Protein AF-A0A089NKD4-F1 (afdb_monomer_lite)

Organism: NCBI:txid693986

InterPro domains:
  IPR001387 Cro/C1-type, helix-turn-helix domain [PF01381] (1-35)
  IPR001387 Cro/C1-type, helix-turn-helix domain [PS50943] (1-37)
  IPR001387 Cro/C1-type, helix-turn-helix domain [cd00093] (1-37)
  IPR010982 Lambda repressor-like, DNA-binding domain superfamily [G3DSA:1.10.260.40] (1-67)
  IPR010982 Lambda repressor-like, DNA-binding domain superfamily [SSF47413] (1-44)

Sequence (107 aa):
MGVSFQQVQKYETGKNRVGAGRLQAIAERLGVPVSSFFEPEPEASTENGPALLRVAGAVEILRAYNQIADDQMRRDVLSLVKSAARIGQLRSADEAAPQSPTATRNA

pLDDT: mean 78.45, std 14.98, range [47.81, 97.56]

Foldseek 3Di:
DPDDPVVVVCVVVVVDDDDPVNLCVVCVVVVHPSCVVVPDDPPPPCVCVVVQVVPPCSVVVVVVLVPDPDPVVSVVVVVVVVVVVVVVVVVVVVVPDDDPDDPPDDD

Secondary structure (DSSP, 8-state):
----HHHHHHHHTTSSPPPHHHHHHHHHHHTS-GGGGTS----SSSTTHHHHTTSTTHHHHHHHHHT---HHHHHHHHHHHHHHHHHHHHHHHHTTS----------

Radius of gyration: 25.3 Å; chains: 1; bounding box: 65×30×68 Å

Structure (mmCIF, N/CA/C/O backbone):
data_AF-A0A089NKD4-F1
#
_entry.id   AF-A0A089NKD4-F1
#
loop_
_atom_site.group_PDB
_atom_site.id
_atom_site.type_symbol
_atom_site.label_atom_id
_atom_site.label_alt_id
_atom_site.label_comp_id
_atom_site.label_asym_id
_atom_site.label_entity_id
_atom_site.label_seq_id
_atom_site.pdbx_PDB_ins_code
_atom_site.Cartn_x
_atom_site.Cartn_y
_atom_site.Cartn_z
_atom_site.occupancy
_atom_site.B_iso_or_equiv
_atom_site.auth_seq_id
_atom_site.auth_comp_id
_atom_site.auth_asym_id
_atom_site.auth_atom_id
_atom_site.pdbx_PDB_model_num
ATOM 1 N N . MET A 1 1 ? -3.155 -13.785 -27.438 1.00 59.50 1 MET A N 1
ATOM 2 C CA . MET A 1 1 ? -2.708 -12.639 -28.253 1.00 59.50 1 MET A CA 1
ATOM 3 C C . MET A 1 1 ? -1.787 -13.192 -29.327 1.00 59.50 1 MET A C 1
ATOM 5 O O . MET A 1 1 ? -0.639 -13.469 -29.024 1.00 59.50 1 MET A O 1
ATOM 9 N N . GLY A 1 2 ? -2.299 -13.485 -30.524 1.00 61.59 2 GLY A N 1
ATOM 10 C CA . GLY A 1 2 ? -1.494 -14.042 -31.619 1.00 61.59 2 GLY A CA 1
ATOM 11 C C . GLY A 1 2 ? -0.582 -12.971 -32.211 1.00 61.59 2 GLY A C 1
ATOM 12 O O . GLY A 1 2 ? -0.945 -12.316 -33.180 1.00 61.59 2 GLY A O 1
ATOM 13 N N . VAL A 1 3 ? 0.557 -12.720 -31.571 1.00 71.50 3 VAL A N 1
ATOM 14 C CA . VAL A 1 3 ? 1.554 -11.737 -32.006 1.00 71.50 3 VAL A CA 1
ATOM 15 C C . VAL A 1 3 ? 2.908 -12.422 -32.006 1.00 71.50 3 VAL A C 1
ATOM 17 O O . VAL A 1 3 ? 3.221 -13.138 -31.058 1.00 71.50 3 VAL A O 1
ATOM 20 N N . SER A 1 4 ? 3.699 -12.232 -33.061 1.00 81.88 4 SER A N 1
ATOM 21 C CA . SER A 1 4 ? 5.023 -12.848 -33.137 1.00 81.88 4 SER A CA 1
ATOM 22 C C . SER A 1 4 ? 5.970 -12.249 -32.094 1.00 81.88 4 SER A C 1
ATOM 24 O O . SER A 1 4 ? 5.838 -11.086 -31.709 1.00 81.88 4 SER A O 1
ATOM 26 N N . PHE A 1 5 ? 6.965 -13.028 -31.668 1.00 76.69 5 PHE A N 1
ATOM 27 C CA . PHE A 1 5 ? 7.998 -12.584 -30.726 1.00 76.69 5 PHE A CA 1
ATOM 28 C C . PHE A 1 5 ? 8.722 -11.316 -31.210 1.00 76.69 5 PHE A C 1
ATOM 30 O O . PHE A 1 5 ? 8.900 -10.357 -30.466 1.00 76.69 5 PHE A O 1
ATOM 37 N N . GLN A 1 6 ? 9.018 -11.250 -32.509 1.00 79.56 6 GLN A N 1
ATOM 38 C CA . GLN A 1 6 ? 9.602 -10.062 -33.137 1.00 79.56 6 GLN A CA 1
ATOM 39 C C . GLN A 1 6 ? 8.702 -8.827 -33.021 1.00 79.56 6 GLN A C 1
ATOM 41 O O . GLN A 1 6 ? 9.177 -7.695 -33.024 1.00 79.56 6 GLN A O 1
ATOM 46 N N . GLN A 1 7 ? 7.389 -9.023 -32.951 1.00 72.19 7 GLN A N 1
ATOM 47 C CA . GLN A 1 7 ? 6.432 -7.934 -32.860 1.00 72.19 7 GLN A CA 1
ATOM 48 C C . GLN A 1 7 ? 6.226 -7.457 -31.424 1.00 72.19 7 GLN A C 1
ATOM 50 O O . GLN A 1 7 ? 6.004 -6.267 -31.228 1.00 72.19 7 GLN A O 1
ATOM 55 N N . VAL A 1 8 ? 6.396 -8.340 -30.438 1.00 77.06 8 VAL A N 1
ATOM 56 C CA . VAL A 1 8 ? 6.558 -7.944 -29.031 1.00 77.06 8 VAL A CA 1
ATOM 57 C C . VAL A 1 8 ? 7.801 -7.066 -28.886 1.00 77.06 8 VAL A C 1
ATOM 59 O O . VAL A 1 8 ? 7.696 -5.944 -28.406 1.00 77.06 8 VAL A O 1
ATOM 62 N N . GLN A 1 9 ? 8.930 -7.487 -29.458 1.00 76.06 9 GLN A N 1
ATOM 63 C CA . GLN A 1 9 ? 10.175 -6.714 -29.423 1.00 76.06 9 GLN A CA 1
ATOM 64 C C . GLN A 1 9 ? 10.051 -5.336 -30.111 1.00 76.06 9 GLN A C 1
ATOM 66 O O . GLN A 1 9 ? 10.656 -4.350 -29.688 1.00 76.06 9 GLN A O 1
ATOM 71 N N . LYS A 1 10 ? 9.228 -5.222 -31.164 1.00 77.19 10 LYS A N 1
ATOM 72 C CA . LYS A 1 10 ? 8.908 -3.933 -31.811 1.00 77.19 10 LYS A CA 1
ATOM 73 C C . LYS A 1 10 ? 8.024 -3.021 -30.953 1.00 77.19 10 LYS A C 1
ATOM 75 O O . LYS A 1 10 ? 8.095 -1.807 -31.134 1.00 77.19 10 LYS A O 1
ATOM 80 N N . TYR A 1 11 ? 7.196 -3.575 -30.065 1.00 74.19 11 TYR A N 1
ATOM 81 C CA . TYR A 1 11 ? 6.440 -2.791 -29.083 1.00 74.19 11 TYR A CA 1
ATOM 82 C C . TYR A 1 11 ? 7.339 -2.339 -27.935 1.00 74.19 11 TYR A C 1
ATOM 84 O O . TYR A 1 11 ? 7.301 -1.169 -27.573 1.00 74.19 11 TYR A O 1
ATOM 92 N N . GLU A 1 12 ? 8.204 -3.225 -27.442 1.00 76.06 12 GLU A N 1
ATOM 93 C CA . GLU A 1 12 ? 9.176 -2.913 -26.386 1.00 76.06 12 GLU A CA 1
ATOM 94 C C . GLU A 1 12 ? 10.158 -1.814 -26.806 1.00 76.06 12 GLU A C 1
ATOM 96 O O . GLU A 1 12 ? 10.472 -0.923 -26.028 1.00 76.06 12 GLU A O 1
ATOM 101 N N . THR A 1 13 ? 10.605 -1.830 -28.065 1.00 74.00 13 THR A N 1
ATOM 102 C CA . THR A 1 13 ? 11.511 -0.802 -28.613 1.00 74.00 13 THR A CA 1
ATOM 103 C C . THR A 1 13 ? 10.789 0.453 -29.116 1.00 74.00 13 THR A C 1
ATOM 105 O O . THR A 1 13 ? 11.431 1.341 -29.676 1.00 74.00 13 THR A O 1
ATOM 108 N N . GLY A 1 14 ? 9.458 0.529 -28.993 1.00 67.38 14 GLY A N 1
ATOM 109 C CA . GLY A 1 14 ? 8.652 1.675 -29.432 1.00 67.38 14 GLY A CA 1
ATOM 110 C C . GLY A 1 14 ? 8.582 1.890 -30.952 1.00 67.38 14 GLY A C 1
ATOM 111 O O . GLY A 1 14 ? 7.943 2.838 -31.409 1.00 67.38 14 GLY A O 1
ATOM 112 N N . LYS A 1 15 ? 9.195 1.010 -31.760 1.00 66.81 15 LYS A N 1
ATOM 113 C CA . LYS A 1 15 ? 9.166 1.083 -33.233 1.00 66.81 15 LYS A CA 1
ATOM 114 C C . LYS A 1 15 ? 7.762 0.893 -33.808 1.00 66.81 15 LYS A C 1
ATOM 116 O O . LYS A 1 15 ? 7.473 1.437 -34.869 1.00 66.81 15 LYS A O 1
ATOM 121 N N . ASN A 1 16 ? 6.895 0.153 -33.114 1.00 73.25 16 ASN A N 1
ATOM 122 C CA . ASN A 1 16 ? 5.480 0.032 -33.452 1.00 73.25 16 ASN A CA 1
ATOM 123 C C . ASN A 1 16 ? 4.605 0.585 -32.324 1.00 73.25 16 ASN A C 1
ATOM 125 O O . ASN A 1 16 ? 4.735 0.172 -31.174 1.00 73.25 16 ASN A O 1
ATOM 129 N N . ARG A 1 17 ? 3.639 1.443 -32.667 1.00 76.50 17 ARG A N 1
ATOM 130 C CA . ARG A 1 17 ? 2.600 1.876 -31.725 1.00 76.50 17 ARG A CA 1
ATOM 131 C C . ARG A 1 17 ? 1.559 0.772 -31.539 1.00 76.50 17 ARG A C 1
ATOM 133 O O . ARG A 1 17 ? 1.153 0.112 -32.499 1.00 76.50 17 ARG A O 1
ATOM 140 N N . VAL A 1 18 ? 1.112 0.578 -30.303 1.00 76.50 18 VAL A N 1
ATOM 141 C CA . VAL A 1 18 ? -0.015 -0.306 -29.989 1.00 76.50 18 VAL A CA 1
ATOM 142 C C . VAL A 1 18 ? -1.305 0.487 -30.199 1.00 76.50 18 VAL A C 1
ATOM 144 O O . VAL A 1 18 ? -1.505 1.525 -29.578 1.00 76.50 18 VAL A O 1
ATOM 147 N N . GLY A 1 19 ? -2.177 0.023 -31.097 1.00 84.31 19 GLY A N 1
ATOM 148 C CA . GLY A 1 19 ? -3.498 0.634 -31.277 1.00 84.31 19 GLY A CA 1
ATOM 149 C C . GLY A 1 19 ? -4.374 0.465 -30.029 1.00 84.31 19 GLY A C 1
ATOM 150 O O . GLY A 1 19 ? -4.286 -0.564 -29.356 1.00 84.31 19 GLY A O 1
ATOM 151 N N . ALA A 1 20 ? -5.252 1.436 -29.755 1.00 78.56 20 ALA A N 1
ATOM 152 C CA . ALA A 1 20 ? -6.066 1.498 -28.533 1.00 78.56 20 ALA A CA 1
ATOM 153 C C . ALA A 1 20 ? -6.835 0.196 -28.224 1.00 78.56 20 ALA A C 1
ATOM 155 O O . ALA A 1 20 ? -6.815 -0.278 -27.093 1.00 78.56 20 ALA A O 1
ATOM 156 N N . GLY A 1 21 ? -7.420 -0.455 -29.237 1.00 84.81 21 GLY A N 1
ATOM 157 C CA . GLY A 1 21 ? -8.141 -1.722 -29.045 1.00 84.81 21 GLY A CA 1
ATOM 158 C C . GLY A 1 21 ? -7.252 -2.895 -28.603 1.00 84.81 21 GLY A C 1
ATOM 159 O O . GLY A 1 21 ? -7.687 -3.757 -27.846 1.00 84.81 21 GLY A O 1
ATOM 160 N N . ARG A 1 22 ? -5.978 -2.925 -29.019 1.00 84.62 22 ARG A N 1
ATOM 161 C CA . ARG A 1 22 ? -5.022 -3.941 -28.545 1.00 84.62 22 ARG A CA 1
ATOM 162 C C . ARG A 1 22 ? -4.568 -3.650 -27.123 1.00 84.62 22 ARG A C 1
ATOM 164 O O . ARG A 1 22 ? -4.387 -4.590 -26.360 1.00 84.62 22 ARG A O 1
ATOM 171 N N . LEU A 1 23 ? -4.395 -2.375 -26.785 1.00 86.62 23 LEU A N 1
ATOM 172 C CA . LEU A 1 23 ? -4.023 -1.952 -25.441 1.00 86.62 23 LEU A CA 1
ATOM 173 C C . LEU A 1 23 ? -5.122 -2.296 -24.426 1.00 86.62 23 LEU A C 1
ATOM 175 O O . LEU A 1 23 ? -4.818 -2.851 -23.377 1.00 86.62 23 LEU A O 1
ATOM 179 N N . GLN A 1 24 ? -6.392 -2.091 -24.790 1.00 86.75 24 GLN A N 1
ATOM 180 C CA . GLN A 1 24 ? -7.551 -2.516 -23.998 1.00 86.75 24 GLN A CA 1
ATOM 181 C C . GLN A 1 24 ? -7.532 -4.029 -23.717 1.00 86.75 24 GLN A C 1
ATOM 183 O O . GLN A 1 24 ? -7.603 -4.452 -22.567 1.00 86.75 24 GLN A O 1
ATOM 188 N N . ALA A 1 25 ? -7.334 -4.854 -24.748 1.00 88.69 25 ALA A N 1
ATOM 189 C CA . ALA A 1 25 ? -7.267 -6.307 -24.580 1.00 88.69 25 ALA A CA 1
ATOM 190 C C . ALA A 1 25 ? -6.035 -6.772 -23.768 1.00 88.69 25 ALA A C 1
ATOM 192 O O . ALA A 1 25 ? -6.049 -7.851 -23.171 1.00 88.69 25 ALA A O 1
ATOM 193 N N . ILE A 1 26 ? -4.944 -5.995 -23.762 1.00 87.25 26 ILE A N 1
ATOM 194 C CA . ILE A 1 26 ? -3.782 -6.232 -22.891 1.00 87.25 26 ILE A CA 1
ATOM 195 C C . ILE A 1 26 ? -4.143 -5.900 -21.437 1.00 87.25 26 ILE A C 1
ATOM 197 O O . ILE A 1 26 ? -3.877 -6.717 -20.559 1.00 87.25 26 ILE A O 1
ATOM 201 N N . ALA A 1 27 ? -4.789 -4.757 -21.198 1.00 87.88 27 ALA A N 1
ATOM 202 C CA . ALA A 1 27 ? -5.236 -4.315 -19.878 1.00 87.88 27 ALA A CA 1
ATOM 203 C C . ALA A 1 27 ? -6.168 -5.345 -19.216 1.00 87.88 27 ALA A C 1
ATOM 205 O O . ALA A 1 27 ? -5.925 -5.770 -18.089 1.00 87.88 27 ALA A O 1
ATOM 206 N N . GLU A 1 28 ? -7.150 -5.853 -19.967 1.00 88.69 28 GLU A N 1
ATOM 207 C CA . GLU A 1 28 ? -8.074 -6.903 -19.516 1.00 88.69 28 GLU A CA 1
ATOM 208 C C . GLU A 1 28 ? -7.355 -8.191 -19.102 1.00 88.69 28 GLU A C 1
ATOM 210 O O . GLU A 1 28 ? -7.691 -8.796 -18.087 1.00 88.69 28 GLU A O 1
ATOM 215 N N . ARG A 1 29 ? -6.331 -8.609 -19.857 1.00 88.62 29 ARG A N 1
ATOM 216 C CA . ARG A 1 29 ? -5.541 -9.807 -19.522 1.00 88.62 29 ARG A CA 1
ATOM 217 C C . ARG A 1 29 ? -4.643 -9.613 -18.308 1.00 88.62 29 ARG A C 1
ATOM 219 O O . ARG A 1 29 ? -4.332 -10.593 -17.640 1.00 88.62 29 ARG A O 1
ATOM 226 N N . LEU A 1 30 ? -4.196 -8.385 -18.066 1.00 85.12 30 LEU A N 1
ATOM 227 C CA . LEU A 1 30 ? -3.361 -8.026 -16.923 1.00 85.12 30 LEU A CA 1
ATOM 228 C C . LEU A 1 30 ? -4.187 -7.652 -15.684 1.00 85.12 30 LEU A C 1
ATOM 230 O O . LEU A 1 30 ? -3.615 -7.493 -14.612 1.00 85.12 30 LEU A O 1
ATOM 234 N N . GLY A 1 31 ? -5.514 -7.539 -15.813 1.00 83.81 31 GLY A N 1
ATOM 235 C CA . GLY A 1 31 ? -6.407 -7.179 -14.713 1.00 83.81 31 GLY A CA 1
ATOM 236 C C . GLY A 1 31 ? -6.232 -5.738 -14.225 1.00 83.81 31 GLY A C 1
ATOM 237 O O . GLY A 1 31 ? -6.524 -5.458 -13.066 1.00 83.81 31 GLY A O 1
ATOM 238 N N . VAL A 1 32 ? -5.746 -4.834 -15.083 1.00 85.25 32 VAL A N 1
ATOM 239 C CA . VAL A 1 32 ? -5.514 -3.417 -14.752 1.00 85.25 32 VAL A CA 1
ATOM 240 C C . VAL A 1 32 ? -6.369 -2.499 -15.632 1.00 85.25 32 VAL A C 1
ATOM 242 O O . VAL A 1 32 ? -6.691 -2.871 -16.763 1.00 85.25 32 VAL A O 1
ATOM 245 N N . PRO A 1 33 ? -6.743 -1.295 -15.164 1.00 85.19 33 PRO A N 1
ATOM 246 C CA . PRO A 1 33 ? -7.365 -0.286 -16.017 1.00 85.19 33 PRO A CA 1
ATOM 247 C C . PRO A 1 33 ? -6.463 0.092 -17.202 1.00 85.19 33 PRO A C 1
ATOM 249 O O . PRO A 1 33 ? -5.251 0.230 -17.053 1.00 85.19 33 PRO A O 1
ATOM 252 N N . VAL A 1 34 ? -7.040 0.331 -18.388 1.00 83.94 34 VAL A N 1
ATOM 253 C CA . VAL A 1 34 ? -6.265 0.764 -19.573 1.00 83.94 34 VAL A CA 1
ATOM 254 C C . VAL A 1 34 ? -5.551 2.106 -19.349 1.00 83.94 34 VAL A C 1
ATOM 256 O O . VAL A 1 34 ? -4.520 2.368 -19.964 1.00 83.94 34 VAL A O 1
ATOM 259 N N . SER A 1 35 ? -6.061 2.931 -18.429 1.00 84.38 35 SER A N 1
ATOM 260 C CA . SER A 1 35 ? -5.442 4.187 -17.999 1.00 84.38 35 SER A CA 1
ATOM 261 C C . SER A 1 35 ? -4.064 3.996 -17.361 1.00 84.38 35 SER A C 1
ATOM 263 O O . SER A 1 35 ? -3.240 4.893 -17.484 1.00 84.38 35 SER A O 1
ATOM 265 N N . SER A 1 36 ? -3.763 2.830 -16.776 1.00 79.81 36 SER A N 1
ATOM 266 C CA . SER A 1 36 ? -2.452 2.536 -16.174 1.00 79.81 36 SER A CA 1
ATOM 267 C C . SER A 1 36 ? -1.292 2.537 -17.182 1.00 79.81 36 SER A C 1
ATOM 269 O O . SER A 1 36 ? -0.142 2.651 -16.784 1.00 79.81 36 SER A O 1
ATOM 271 N N . PHE A 1 37 ? -1.565 2.438 -18.490 1.00 81.56 37 PHE A N 1
ATOM 272 C CA . PHE A 1 37 ? -0.547 2.574 -19.548 1.00 81.56 37 PHE A CA 1
ATOM 273 C C . PHE A 1 37 ? -0.280 4.025 -19.970 1.00 81.56 37 PHE A C 1
ATOM 275 O O . PHE A 1 37 ? 0.613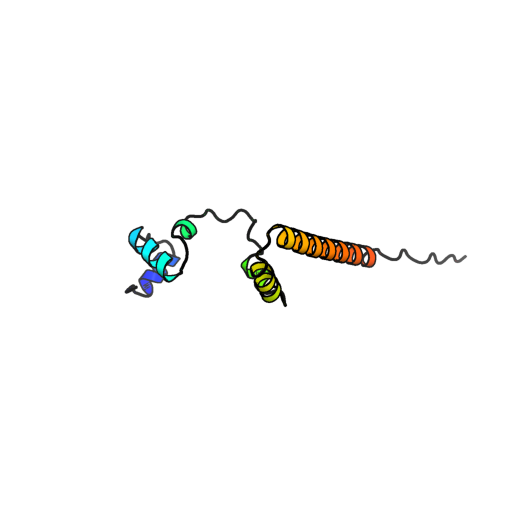 4.272 -20.780 1.00 81.56 37 PHE A O 1
ATOM 282 N N . PHE A 1 38 ? -1.087 4.964 -19.476 1.00 78.88 38 PHE A N 1
ATOM 283 C CA . PHE A 1 38 ? -1.028 6.388 -19.807 1.00 78.88 38 PHE A CA 1
ATOM 284 C C . PHE A 1 38 ? -0.835 7.270 -18.576 1.00 78.88 38 PHE A C 1
ATOM 286 O O . PHE A 1 38 ? -0.786 8.492 -18.717 1.00 78.88 38 PHE A O 1
ATOM 293 N N . GLU A 1 39 ? -0.752 6.676 -17.383 1.00 69.25 39 GLU A N 1
ATOM 294 C CA . GLU A 1 39 ? -0.351 7.416 -16.197 1.00 69.25 39 GLU A CA 1
ATOM 295 C C . GLU A 1 39 ? 1.064 7.959 -16.438 1.00 69.25 39 GLU A C 1
ATOM 297 O O . GLU A 1 39 ? 1.955 7.188 -16.812 1.00 69.25 39 GLU A O 1
ATOM 302 N N . PRO A 1 40 ? 1.279 9.282 -16.298 1.00 55.59 40 PRO A N 1
ATOM 303 C CA . PRO A 1 40 ? 2.633 9.807 -16.260 1.00 55.59 40 PRO A CA 1
ATOM 304 C C . PRO A 1 40 ? 3.370 9.080 -15.136 1.00 55.59 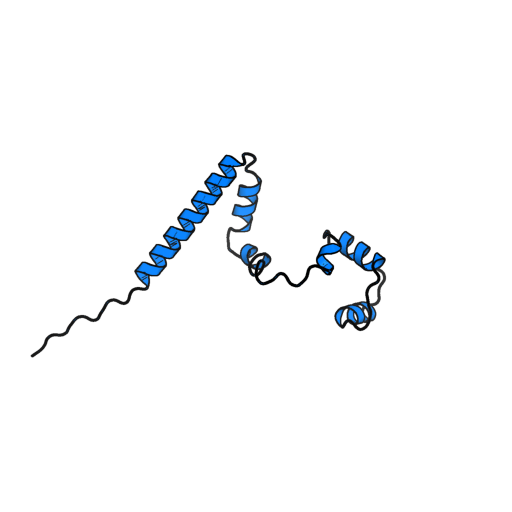40 PRO A C 1
ATOM 306 O O . PRO A 1 40 ? 2.749 8.782 -14.111 1.0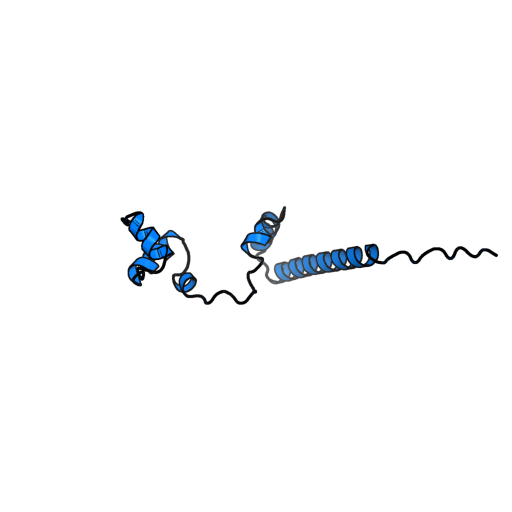0 55.59 40 PRO A O 1
ATOM 309 N N . GLU A 1 41 ? 4.655 8.773 -15.356 1.00 54.16 41 GLU A N 1
ATOM 310 C CA . GLU A 1 41 ? 5.561 8.249 -14.326 1.00 54.16 41 GLU A CA 1
ATOM 311 C C . GLU A 1 41 ? 5.172 8.872 -12.982 1.00 54.16 41 GLU A C 1
ATOM 313 O O . GLU A 1 41 ? 5.161 10.106 -12.884 1.00 54.16 41 GLU A O 1
ATOM 318 N N . PRO A 1 42 ? 4.729 8.070 -11.998 1.00 51.25 42 PRO A N 1
ATOM 319 C CA . PRO A 1 42 ? 4.263 8.624 -10.747 1.00 51.25 42 PRO A CA 1
ATOM 320 C C . PRO A 1 42 ? 5.450 9.353 -10.136 1.00 51.25 42 PRO A C 1
ATOM 322 O O . PRO A 1 42 ? 6.385 8.700 -9.687 1.00 51.25 42 PRO A O 1
ATOM 325 N N . GLU A 1 43 ? 5.409 10.688 -10.146 1.00 47.81 43 GLU A N 1
ATOM 326 C CA . GLU A 1 43 ? 6.320 11.581 -9.430 1.00 47.81 43 GLU A CA 1
ATOM 327 C C . GLU A 1 43 ? 6.542 11.015 -8.022 1.00 47.81 43 GLU A C 1
ATOM 329 O O . GLU A 1 43 ? 5.683 11.165 -7.153 1.00 47.81 43 GLU A O 1
ATOM 334 N N . ALA A 1 44 ? 7.631 10.259 -7.850 1.00 47.91 44 ALA A N 1
ATOM 335 C CA . ALA A 1 44 ? 8.229 9.742 -6.619 1.00 47.91 44 ALA A CA 1
ATOM 336 C C . ALA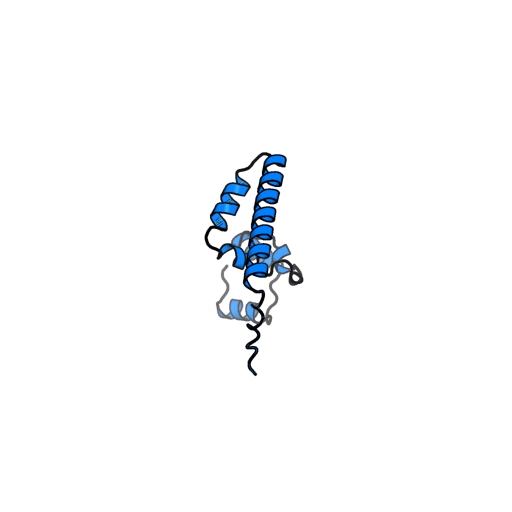 A 1 44 ? 7.284 9.433 -5.430 1.00 47.91 44 ALA A C 1
ATOM 338 O O . ALA A 1 44 ? 7.658 9.612 -4.274 1.00 47.91 44 ALA A O 1
ATOM 339 N N . SER A 1 45 ? 6.058 8.960 -5.674 1.00 48.91 45 SER A N 1
ATOM 340 C CA . SER A 1 45 ? 5.062 8.715 -4.612 1.00 48.91 45 SER A CA 1
ATOM 341 C C . SER A 1 45 ? 4.735 7.230 -4.437 1.00 48.91 45 SER A C 1
ATOM 343 O O . SER A 1 45 ? 4.145 6.840 -3.432 1.00 48.91 45 SER A O 1
ATOM 345 N N . THR A 1 46 ? 5.187 6.381 -5.369 1.00 49.47 46 THR A N 1
ATOM 346 C CA . THR A 1 46 ? 5.013 4.914 -5.326 1.00 49.47 46 THR A CA 1
ATOM 347 C C . THR A 1 46 ? 6.352 4.169 -5.242 1.00 49.47 46 THR A C 1
ATOM 349 O O . THR A 1 46 ? 6.395 2.953 -5.411 1.00 49.47 46 THR A O 1
ATOM 352 N N . GLU A 1 47 ? 7.442 4.866 -4.899 1.00 50.16 47 GLU A N 1
ATOM 353 C CA . GLU A 1 47 ? 8.810 4.318 -4.751 1.00 50.16 47 GLU A CA 1
ATOM 354 C C . GLU A 1 47 ? 8.885 3.086 -3.828 1.00 50.16 47 GLU A C 1
ATOM 356 O O . GLU A 1 47 ? 9.817 2.290 -3.892 1.00 50.16 47 GLU A O 1
ATOM 361 N N . ASN A 1 48 ? 7.870 2.880 -2.991 1.00 53.91 48 ASN A N 1
ATOM 362 C CA . ASN A 1 48 ? 7.850 1.810 -2.011 1.00 53.91 48 ASN A CA 1
ATOM 363 C C . ASN A 1 48 ? 6.746 0.767 -2.232 1.00 53.91 48 ASN A C 1
ATOM 365 O O . ASN A 1 48 ? 6.723 -0.202 -1.493 1.00 53.91 48 ASN A O 1
ATOM 369 N N . GLY A 1 49 ? 5.849 0.889 -3.218 1.00 63.59 49 GLY A N 1
ATOM 370 C CA . GLY A 1 49 ? 4.662 0.017 -3.317 1.00 63.59 49 GLY A CA 1
ATOM 371 C C . GLY A 1 49 ? 4.995 -1.487 -3.391 1.00 63.59 49 GLY A C 1
ATOM 372 O O . GLY A 1 49 ? 4.728 -2.226 -2.441 1.00 63.59 49 GLY A O 1
ATOM 373 N N . PRO A 1 50 ? 5.637 -1.964 -4.473 1.00 67.38 50 PRO A N 1
ATOM 374 C CA . PRO A 1 50 ? 6.049 -3.365 -4.589 1.00 67.38 50 PRO A CA 1
ATOM 375 C C . PRO A 1 50 ? 7.195 -3.741 -3.638 1.00 67.38 50 PRO A C 1
ATOM 377 O O . PRO A 1 50 ? 7.319 -4.899 -3.239 1.00 67.38 50 PRO A O 1
ATOM 380 N N . ALA A 1 51 ? 8.046 -2.776 -3.278 1.00 74.25 51 ALA A N 1
ATOM 381 C CA . ALA A 1 51 ? 9.188 -2.997 -2.395 1.00 74.25 51 ALA A CA 1
ATOM 382 C C . ALA A 1 51 ? 8.764 -3.224 -0.931 1.00 74.25 51 ALA A C 1
ATOM 384 O O . ALA A 1 51 ? 9.325 -4.094 -0.271 1.00 74.25 51 ALA A O 1
ATOM 385 N N . LEU A 1 52 ? 7.729 -2.530 -0.444 1.00 76.12 52 LEU A N 1
ATOM 386 C CA . LEU A 1 52 ? 7.155 -2.693 0.899 1.00 76.12 52 LEU A CA 1
ATOM 387 C C . LEU A 1 52 ? 6.624 -4.103 1.121 1.00 76.12 52 LEU A C 1
ATOM 389 O O . LEU A 1 52 ? 6.761 -4.643 2.214 1.00 76.12 52 LEU A O 1
ATOM 393 N N . LEU A 1 53 ? 6.070 -4.728 0.081 1.00 82.88 53 LEU A N 1
ATOM 394 C CA . LEU A 1 53 ? 5.574 -6.102 0.160 1.00 82.88 53 LEU A CA 1
ATOM 395 C C . LEU A 1 53 ? 6.694 -7.131 0.386 1.00 82.88 53 LEU A C 1
ATOM 397 O O . LEU A 1 53 ? 6.398 -8.262 0.763 1.00 82.88 53 LEU A O 1
ATOM 401 N N . ARG A 1 54 ? 7.967 -6.757 0.181 1.00 84.12 54 ARG A N 1
ATOM 402 C CA . ARG A 1 54 ? 9.131 -7.605 0.490 1.00 84.12 54 ARG A CA 1
ATOM 403 C C . ARG A 1 54 ? 9.520 -7.567 1.969 1.00 84.12 54 ARG A C 1
ATOM 405 O O . ARG A 1 54 ? 10.305 -8.409 2.397 1.00 84.12 54 ARG A O 1
ATOM 412 N N . VAL A 1 55 ? 9.004 -6.612 2.747 1.00 87.81 55 VAL A N 1
ATOM 413 C CA . VAL A 1 55 ? 9.253 -6.544 4.192 1.00 87.81 55 VAL A CA 1
ATOM 414 C C . VAL A 1 55 ? 8.541 -7.715 4.868 1.00 87.81 55 VAL A C 1
ATOM 416 O O . VAL A 1 55 ? 7.349 -7.946 4.649 1.00 87.81 55 VAL A O 1
ATOM 419 N N . ALA A 1 56 ? 9.276 -8.462 5.693 1.00 88.75 56 ALA A N 1
ATOM 420 C CA . ALA A 1 56 ? 8.724 -9.582 6.447 1.00 88.75 56 ALA A CA 1
ATOM 421 C C . ALA A 1 56 ? 7.494 -9.130 7.255 1.00 88.75 56 ALA A C 1
ATOM 423 O O . ALA A 1 56 ? 7.542 -8.127 7.965 1.00 88.75 56 ALA A O 1
ATOM 424 N N . GLY A 1 57 ? 6.376 -9.845 7.108 1.00 88.06 57 GLY A N 1
ATOM 425 C CA . GLY A 1 57 ? 5.111 -9.523 7.776 1.00 88.06 57 GLY A CA 1
ATOM 426 C C . GLY A 1 57 ? 4.265 -8.416 7.123 1.00 88.06 57 GLY A C 1
ATOM 427 O O . GLY A 1 57 ? 3.127 -8.213 7.541 1.00 88.06 57 GLY A O 1
ATOM 428 N N . ALA A 1 58 ? 4.728 -7.733 6.066 1.00 90.88 58 ALA A N 1
ATOM 429 C CA . ALA A 1 58 ? 3.953 -6.654 5.430 1.00 90.88 58 ALA A CA 1
ATOM 430 C C . ALA A 1 58 ? 2.611 -7.135 4.854 1.00 90.88 58 ALA A C 1
ATOM 432 O O . ALA A 1 58 ? 1.577 -6.487 5.026 1.00 90.88 58 ALA A O 1
ATOM 433 N N . VAL A 1 59 ? 2.607 -8.303 4.205 1.00 90.56 59 VAL A N 1
ATOM 434 C CA . VAL A 1 59 ? 1.386 -8.901 3.642 1.00 90.56 59 VAL A CA 1
ATOM 435 C C . VAL A 1 59 ? 0.399 -9.305 4.741 1.00 90.56 59 VAL A C 1
ATOM 437 O O . VAL A 1 59 ? -0.809 -9.160 4.562 1.00 90.56 59 VAL A O 1
ATOM 440 N N . GLU A 1 60 ? 0.890 -9.788 5.883 1.00 92.12 60 GLU A N 1
ATOM 441 C CA . GLU A 1 60 ? 0.051 -10.179 7.022 1.00 92.12 60 GLU A CA 1
ATOM 442 C C . GLU A 1 60 ? -0.646 -8.963 7.635 1.00 92.12 60 GLU A C 1
ATOM 444 O O . GLU A 1 60 ? -1.859 -8.998 7.845 1.00 92.12 60 GLU A O 1
ATOM 449 N N . ILE A 1 61 ? 0.084 -7.855 7.812 1.00 92.75 61 ILE A N 1
ATOM 450 C CA . ILE A 1 61 ? -0.481 -6.581 8.275 1.00 92.75 61 ILE A CA 1
ATOM 451 C C . ILE A 1 61 ? -1.559 -6.086 7.309 1.00 92.75 61 ILE A C 1
ATOM 453 O O . ILE A 1 61 ? -2.654 -5.738 7.747 1.00 92.75 61 ILE A O 1
ATOM 457 N N . LEU A 1 62 ? -1.291 -6.090 5.999 1.00 91.81 62 LEU A N 1
ATOM 458 C CA . LEU A 1 62 ? -2.265 -5.645 4.995 1.00 91.81 62 LEU A CA 1
ATOM 459 C C . LEU A 1 62 ? -3.537 -6.502 5.006 1.00 91.81 62 LEU A C 1
ATOM 461 O O . LEU A 1 62 ? -4.644 -5.965 4.957 1.00 91.81 62 LEU A O 1
ATOM 465 N N . ARG A 1 63 ? -3.398 -7.829 5.112 1.00 92.31 63 ARG A N 1
ATOM 466 C CA . ARG A 1 63 ? -4.544 -8.748 5.203 1.00 92.31 63 ARG A CA 1
ATOM 467 C C . ARG A 1 63 ? -5.355 -8.536 6.476 1.00 92.31 63 ARG A C 1
ATOM 469 O O . ARG A 1 63 ? -6.581 -8.585 6.409 1.00 92.31 63 ARG A O 1
ATOM 476 N N . ALA A 1 64 ? -4.700 -8.331 7.616 1.00 93.50 64 ALA A N 1
ATOM 477 C CA . ALA A 1 64 ? -5.380 -8.065 8.880 1.00 93.50 64 ALA A CA 1
ATOM 478 C C . ALA A 1 64 ? -6.101 -6.710 8.844 1.00 93.50 64 ALA A C 1
ATOM 480 O O . ALA A 1 64 ? -7.273 -6.622 9.196 1.00 93.50 64 ALA A O 1
ATOM 481 N N . TYR A 1 65 ? -5.437 -5.672 8.333 1.00 94.81 65 TYR A N 1
ATOM 482 C CA . TYR A 1 65 ? -6.000 -4.330 8.197 1.00 94.81 65 TYR A CA 1
ATOM 483 C C . TYR A 1 65 ? -7.243 -4.303 7.294 1.00 94.81 65 TYR A C 1
ATOM 485 O O . TYR A 1 65 ? -8.231 -3.654 7.631 1.00 94.81 65 TYR A O 1
ATOM 493 N N . ASN A 1 66 ? -7.234 -5.055 6.186 1.00 94.12 66 ASN A N 1
ATOM 494 C CA . ASN A 1 66 ? -8.369 -5.130 5.261 1.00 94.12 66 ASN A CA 1
ATOM 495 C C . ASN A 1 66 ? -9.594 -5.876 5.833 1.00 94.12 66 ASN A C 1
ATOM 497 O O . ASN A 1 66 ? -10.695 -5.729 5.315 1.00 94.12 66 ASN A O 1
ATOM 501 N N . GLN A 1 67 ? -9.429 -6.672 6.895 1.00 96.38 67 GLN A N 1
ATOM 502 C CA . GLN A 1 67 ? -10.544 -7.350 7.577 1.00 96.38 67 GLN A CA 1
ATOM 503 C C . GLN A 1 67 ? -11.267 -6.449 8.589 1.00 96.38 67 GLN A C 1
ATOM 505 O O . GLN A 1 67 ? -12.341 -6.802 9.073 1.00 96.38 67 GLN A O 1
ATOM 510 N N . ILE A 1 68 ? -10.705 -5.282 8.916 1.00 96.19 68 ILE A N 1
ATOM 511 C CA . ILE A 1 68 ? -11.326 -4.332 9.839 1.00 96.19 68 ILE A CA 1
ATOM 512 C C . ILE A 1 68 ? -12.433 -3.591 9.088 1.00 96.19 68 ILE A C 1
ATOM 514 O O . ILE A 1 68 ? -12.143 -2.723 8.266 1.00 96.19 68 ILE A O 1
ATOM 518 N N . ALA A 1 69 ? -13.695 -3.924 9.366 1.00 95.00 69 ALA A N 1
ATOM 519 C CA . ALA A 1 69 ? -14.852 -3.282 8.735 1.00 95.00 69 ALA A CA 1
ATOM 520 C C . ALA A 1 69 ? -15.109 -1.862 9.269 1.00 95.00 69 ALA A C 1
ATOM 522 O O . ALA A 1 69 ? -15.452 -0.971 8.499 1.00 95.00 69 ALA A O 1
ATOM 523 N N . ASP A 1 70 ? -14.916 -1.654 10.574 1.00 97.56 70 ASP A N 1
ATOM 524 C CA . ASP A 1 70 ? -15.147 -0.371 11.238 1.00 97.56 70 ASP A CA 1
ATOM 525 C C . ASP A 1 70 ? -14.055 0.652 10.876 1.00 97.56 70 ASP A C 1
ATOM 527 O O . ASP A 1 70 ? -12.863 0.448 11.131 1.00 97.56 70 ASP A O 1
ATOM 531 N N . ASP A 1 71 ? -14.464 1.777 10.287 1.00 95.19 71 ASP A N 1
ATOM 532 C CA . ASP A 1 71 ? -13.545 2.824 9.842 1.00 95.19 71 ASP A CA 1
ATOM 533 C C . ASP A 1 71 ? -12.832 3.542 10.995 1.00 95.19 71 ASP A C 1
ATOM 535 O O . ASP A 1 71 ? -11.696 3.991 10.823 1.00 95.19 71 ASP A O 1
ATOM 539 N N . GLN A 1 72 ? -13.471 3.680 12.159 1.00 94.56 72 GLN A N 1
ATOM 540 C CA . GLN A 1 72 ? -12.847 4.268 13.342 1.00 94.56 72 GLN A CA 1
ATOM 541 C C . GLN A 1 72 ? -11.7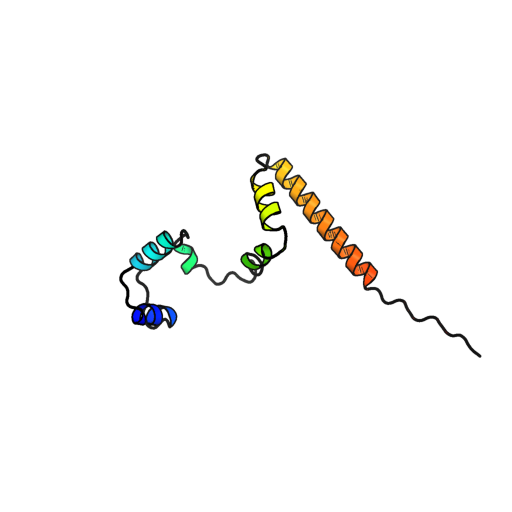78 3.331 13.897 1.00 94.56 72 GLN A C 1
ATOM 543 O O . GLN A 1 72 ? -10.636 3.755 14.066 1.00 94.56 72 GLN A O 1
ATOM 548 N N . MET A 1 73 ? -12.096 2.046 14.047 1.00 96.56 73 MET A N 1
ATOM 549 C CA . MET A 1 73 ? -11.126 1.030 14.461 1.00 96.56 73 MET A CA 1
ATOM 550 C C . MET A 1 73 ? -9.920 0.995 13.513 1.00 96.56 73 MET A C 1
ATOM 552 O O . MET A 1 73 ? -8.767 0.918 13.940 1.00 96.56 73 MET A O 1
ATOM 556 N N . ARG A 1 74 ? -10.169 1.112 12.204 1.00 97.12 74 ARG A N 1
ATOM 557 C CA . ARG A 1 74 ? -9.113 1.154 11.190 1.00 97.12 74 ARG A CA 1
ATOM 558 C C . ARG A 1 74 ? -8.183 2.365 11.376 1.00 97.12 74 ARG A C 1
ATOM 560 O O . ARG A 1 74 ? -6.962 2.223 11.270 1.00 97.12 74 ARG A O 1
ATOM 567 N N . ARG A 1 75 ? -8.737 3.543 11.696 1.00 95.81 75 ARG A N 1
ATOM 568 C CA . ARG A 1 75 ? -7.956 4.754 12.025 1.00 95.81 75 ARG A CA 1
ATOM 569 C C . ARG A 1 75 ? -7.117 4.569 13.288 1.00 95.81 75 ARG A C 1
ATOM 571 O O . ARG A 1 75 ? -5.954 4.976 13.300 1.00 95.81 75 ARG A O 1
ATOM 578 N N . ASP A 1 76 ? -7.675 3.934 14.310 1.00 96.31 76 ASP A N 1
ATOM 579 C CA . ASP A 1 76 ? -6.999 3.732 15.592 1.00 96.31 76 ASP A CA 1
ATOM 580 C C . ASP A 1 76 ? -5.805 2.775 15.451 1.00 96.31 76 ASP A C 1
ATOM 582 O O . ASP A 1 76 ? -4.703 3.083 15.912 1.00 96.31 76 ASP A O 1
ATOM 586 N N . VAL A 1 77 ? -5.967 1.672 14.706 1.00 96.12 77 VAL A N 1
ATOM 587 C CA . VAL A 1 77 ? -4.856 0.763 14.367 1.00 96.12 77 VAL A CA 1
ATOM 588 C C . VAL A 1 77 ? -3.757 1.498 13.600 1.00 96.12 77 VAL A C 1
ATOM 590 O O . VAL A 1 77 ? -2.575 1.359 13.920 1.00 96.12 77 VAL A O 1
ATOM 593 N N . LEU A 1 78 ? -4.122 2.325 12.616 1.00 95.12 78 LEU A N 1
ATOM 594 C CA . LEU A 1 78 ? -3.142 3.112 11.871 1.00 95.12 78 LEU A CA 1
ATOM 595 C C . LEU A 1 78 ? -2.376 4.085 12.786 1.00 95.12 78 LEU A C 1
ATOM 597 O O . LEU A 1 78 ? -1.165 4.257 12.630 1.00 95.12 78 LEU A O 1
ATOM 601 N N . SER A 1 79 ? -3.060 4.708 13.748 1.00 96.38 79 SER A N 1
ATOM 602 C CA . SER A 1 79 ? -2.443 5.589 14.746 1.00 96.38 79 SER A CA 1
ATOM 603 C C . SER A 1 79 ? -1.422 4.847 15.617 1.00 96.38 79 SER A C 1
ATOM 605 O O . SER A 1 79 ? -0.309 5.339 15.837 1.00 96.38 79 SER A O 1
ATOM 607 N N . LEU A 1 80 ? -1.752 3.625 16.046 1.00 96.12 80 LEU A N 1
ATOM 608 C CA . LEU A 1 80 ? -0.850 2.777 16.824 1.00 96.12 80 LEU A CA 1
ATOM 609 C C . LEU A 1 80 ? 0.417 2.419 16.035 1.00 96.12 80 LEU A C 1
ATOM 611 O O . LEU A 1 80 ? 1.525 2.585 16.547 1.00 96.12 80 LEU A O 1
ATOM 615 N N . VAL A 1 81 ? 0.272 1.998 14.774 1.00 94.69 81 VAL A N 1
ATOM 616 C CA . VAL A 1 81 ? 1.411 1.659 13.900 1.00 94.69 81 VAL A CA 1
ATOM 617 C C . VAL A 1 81 ? 2.326 2.871 13.692 1.00 94.69 81 VAL A C 1
ATOM 619 O O . VAL A 1 81 ? 3.547 2.754 13.814 1.00 94.69 81 VAL A O 1
ATOM 622 N N . LYS A 1 82 ? 1.756 4.061 13.454 1.00 93.19 82 LYS A N 1
ATOM 623 C CA . LYS A 1 82 ? 2.523 5.317 13.342 1.00 93.19 82 LYS A CA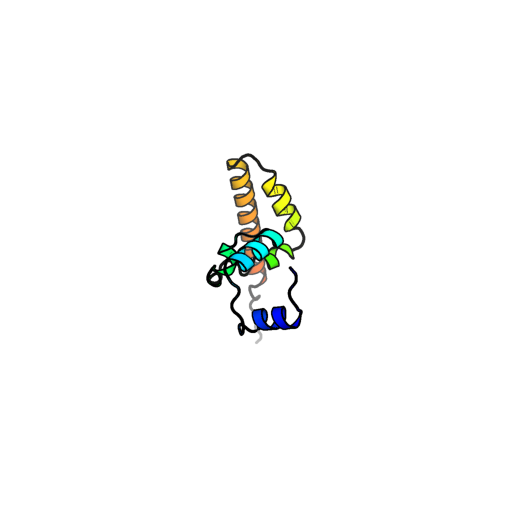 1
ATOM 624 C C . LYS A 1 82 ? 3.275 5.655 14.630 1.00 93.19 82 LYS A C 1
ATOM 626 O O . LYS A 1 82 ? 4.421 6.100 14.574 1.00 93.19 82 LYS A O 1
ATOM 631 N N . SER A 1 83 ? 2.645 5.436 15.781 1.00 95.56 83 SER A N 1
ATOM 632 C CA . SER A 1 83 ? 3.261 5.691 17.086 1.00 95.56 83 SER A CA 1
ATOM 633 C C . SER A 1 83 ? 4.435 4.746 17.342 1.00 95.56 83 SER A C 1
ATOM 635 O O . SER A 1 83 ? 5.513 5.199 17.721 1.00 95.56 83 SER A O 1
ATOM 637 N N . ALA A 1 84 ? 4.269 3.453 17.051 1.00 93.75 84 ALA A N 1
ATOM 638 C CA . ALA A 1 84 ? 5.341 2.467 17.159 1.00 93.75 84 ALA A CA 1
ATOM 639 C C . ALA A 1 84 ? 6.533 2.807 16.246 1.00 93.75 84 ALA A C 1
ATOM 641 O O . ALA A 1 84 ? 7.680 2.768 16.693 1.00 93.75 84 ALA A O 1
ATOM 642 N N . ALA A 1 85 ? 6.270 3.219 15.000 1.00 91.88 85 ALA A N 1
ATOM 643 C CA . ALA A 1 85 ? 7.312 3.649 14.068 1.00 91.88 85 ALA A CA 1
ATOM 644 C C . ALA A 1 85 ? 8.098 4.861 14.598 1.00 91.88 85 ALA A C 1
ATOM 646 O O . ALA A 1 85 ? 9.329 4.861 14.567 1.00 91.88 85 ALA A O 1
ATOM 647 N N . ARG A 1 86 ? 7.401 5.863 15.155 1.00 94.69 86 ARG A N 1
ATOM 648 C CA . ARG A 1 86 ? 8.037 7.032 15.779 1.00 94.69 86 ARG A CA 1
ATOM 649 C C . ARG A 1 86 ? 8.918 6.638 16.969 1.00 94.69 86 ARG A C 1
ATOM 651 O O . ARG A 1 86 ? 10.025 7.150 17.092 1.00 94.69 86 ARG A O 1
ATOM 658 N N . ILE A 1 87 ? 8.450 5.732 17.831 1.00 94.00 87 ILE A N 1
ATOM 659 C CA . ILE A 1 87 ? 9.233 5.242 18.979 1.00 94.00 87 ILE A CA 1
ATOM 660 C C . ILE A 1 87 ? 10.497 4.517 18.503 1.00 94.00 87 ILE A C 1
ATOM 662 O O . ILE A 1 87 ? 11.572 4.752 19.050 1.00 94.00 87 ILE A O 1
ATOM 666 N N . GLY A 1 88 ? 10.393 3.679 17.468 1.00 88.69 88 GLY A N 1
ATOM 667 C CA . GLY A 1 88 ? 11.549 3.012 16.866 1.00 88.69 88 GLY A CA 1
ATOM 668 C C . GLY A 1 88 ? 12.600 4.008 16.367 1.00 88.69 88 GLY A C 1
ATOM 669 O O . GLY A 1 88 ? 13.770 3.880 16.708 1.00 88.69 88 GLY A O 1
ATOM 670 N N . GLN A 1 89 ? 12.172 5.051 15.650 1.00 88.44 89 GLN A N 1
ATOM 671 C CA . GLN A 1 89 ? 13.063 6.105 15.146 1.00 88.44 89 GLN A CA 1
ATOM 672 C C . GLN A 1 89 ? 13.761 6.883 16.268 1.00 88.44 89 GLN A C 1
ATOM 674 O O . GLN A 1 89 ? 14.952 7.165 16.164 1.00 88.44 89 GLN A O 1
ATOM 679 N N . LEU A 1 90 ? 13.041 7.207 17.347 1.00 84.25 90 LEU A N 1
ATOM 680 C CA . LEU A 1 90 ? 13.613 7.897 18.506 1.00 84.25 90 LEU A CA 1
ATOM 681 C C . LEU A 1 90 ? 14.690 7.055 19.200 1.00 84.25 90 LEU A C 1
ATOM 683 O O . LEU A 1 90 ? 15.731 7.589 19.567 1.00 84.25 90 LEU A O 1
ATOM 687 N N . ARG A 1 91 ? 14.477 5.740 19.329 1.00 80.88 91 ARG A N 1
ATOM 688 C CA . ARG A 1 91 ? 15.475 4.825 19.908 1.00 80.88 91 ARG A CA 1
ATOM 689 C C . ARG A 1 91 ? 16.724 4.716 19.037 1.00 80.88 91 ARG A C 1
ATOM 691 O O . ARG A 1 91 ? 17.828 4.777 19.559 1.00 80.88 91 ARG A O 1
ATOM 698 N N . SER A 1 92 ? 16.554 4.615 17.719 1.00 76.62 92 SER A N 1
ATOM 699 C CA . SER A 1 92 ? 17.683 4.590 16.781 1.00 76.62 92 SER A CA 1
ATOM 700 C C . SER A 1 92 ? 18.485 5.898 16.770 1.00 76.62 92 SER A C 1
ATOM 702 O O . SER A 1 92 ? 19.681 5.869 16.502 1.00 76.62 92 SER A O 1
ATOM 704 N N . ALA A 1 93 ? 17.849 7.039 17.055 1.00 74.25 93 ALA A N 1
ATOM 705 C CA . ALA A 1 93 ? 18.529 8.330 17.155 1.00 74.25 93 ALA A CA 1
ATOM 706 C C . ALA A 1 93 ? 19.337 8.483 18.459 1.00 74.25 93 ALA A C 1
ATOM 708 O O . ALA A 1 93 ? 20.419 9.064 18.429 1.00 74.25 93 ALA A O 1
ATOM 709 N N . ASP A 1 94 ? 18.838 7.945 19.578 1.00 69.06 94 ASP A N 1
ATOM 710 C CA . ASP A 1 94 ? 19.515 7.968 20.886 1.00 69.06 94 ASP A CA 1
ATOM 711 C C . ASP A 1 94 ? 20.775 7.079 20.898 1.00 69.06 94 ASP A C 1
ATOM 713 O O . ASP A 1 94 ? 21.823 7.460 21.413 1.00 69.06 94 ASP A O 1
ATOM 717 N N . GLU A 1 95 ? 20.717 5.926 20.224 1.00 64.44 95 GLU A N 1
ATOM 718 C CA . GLU A 1 95 ? 21.836 4.977 20.106 1.00 64.44 95 GLU A CA 1
ATOM 719 C C . GLU A 1 95 ? 22.963 5.472 19.169 1.00 64.44 95 GLU A C 1
ATOM 721 O O . GLU A 1 95 ? 24.093 4.992 19.236 1.00 64.44 95 GLU A O 1
ATOM 726 N N . ALA A 1 96 ? 22.678 6.463 18.316 1.00 61.09 96 ALA A N 1
ATOM 727 C CA . ALA A 1 96 ? 23.625 7.043 17.360 1.00 61.09 96 ALA A CA 1
ATOM 728 C C . ALA A 1 96 ? 24.407 8.261 17.901 1.00 61.09 96 ALA A C 1
ATOM 730 O O . ALA A 1 96 ? 25.254 8.808 17.187 1.00 61.09 96 ALA A O 1
ATOM 731 N N . ALA A 1 97 ? 24.151 8.709 19.137 1.00 59.03 97 ALA A N 1
ATOM 732 C CA . ALA A 1 97 ? 24.889 9.814 19.744 1.00 59.03 97 ALA A CA 1
ATOM 733 C C . ALA A 1 97 ? 26.304 9.357 20.178 1.00 59.03 97 ALA A C 1
ATOM 735 O O . ALA A 1 97 ? 26.430 8.433 20.986 1.00 59.03 97 ALA A O 1
ATOM 736 N N . PRO A 1 98 ? 27.394 9.980 19.682 1.00 59.50 98 PRO A N 1
ATOM 737 C CA . PRO A 1 98 ? 28.746 9.581 20.047 1.00 59.50 98 PRO A CA 1
ATOM 738 C C . PRO A 1 98 ? 29.015 9.897 21.522 1.00 59.50 98 PRO A C 1
ATOM 740 O O . PRO A 1 98 ? 28.857 11.032 21.972 1.00 59.50 98 PRO A O 1
ATOM 743 N N . GLN A 1 99 ? 29.468 8.890 22.270 1.00 61.44 99 GLN A N 1
ATOM 744 C CA . GLN A 1 99 ? 30.033 9.072 23.604 1.00 61.44 99 GLN A CA 1
ATOM 745 C C . GLN A 1 99 ? 31.279 9.961 23.476 1.00 61.44 99 GLN A C 1
ATOM 747 O O . GLN A 1 99 ? 32.312 9.530 22.964 1.00 61.44 99 GLN A O 1
ATOM 752 N N . SER A 1 100 ? 31.166 11.227 23.884 1.00 54.69 100 SER A N 1
ATOM 753 C CA . SER A 1 100 ? 32.291 12.166 23.911 1.00 54.69 100 SER A CA 1
ATOM 754 C C . SER A 1 100 ? 33.450 11.607 24.750 1.00 54.69 100 SER A C 1
ATOM 756 O O . SER A 1 100 ? 33.215 10.973 25.782 1.00 54.69 100 SER A O 1
ATOM 758 N N . PRO A 1 101 ? 34.703 11.837 24.324 1.00 59.97 101 PRO A N 1
ATOM 759 C CA . PRO A 1 101 ? 35.863 11.135 24.843 1.00 59.97 101 PRO A CA 1
ATOM 760 C C . PRO A 1 101 ? 36.136 11.533 26.290 1.00 59.97 101 PRO A C 1
ATOM 762 O O . PRO A 1 101 ? 36.182 12.714 26.640 1.00 59.97 101 PRO A O 1
ATOM 765 N N . THR A 1 102 ? 36.354 10.519 27.123 1.00 50.50 102 THR A N 1
ATOM 766 C CA . THR A 1 102 ? 36.940 10.637 28.454 1.00 50.50 102 THR A CA 1
ATOM 767 C C . THR A 1 102 ? 38.147 11.568 28.394 1.00 50.50 102 THR A C 1
ATOM 769 O O . THR A 1 102 ? 39.159 11.260 27.768 1.00 50.50 102 THR A O 1
ATOM 772 N N . ALA A 1 103 ? 38.029 12.723 29.046 1.00 55.91 103 ALA A N 1
ATOM 773 C CA . ALA A 1 103 ? 39.140 13.622 29.283 1.00 55.91 103 ALA A CA 1
ATOM 774 C C . ALA A 1 103 ? 40.200 12.887 30.117 1.00 55.91 103 ALA A C 1
ATOM 776 O O . ALA A 1 103 ? 40.096 12.802 31.341 1.00 55.91 103 ALA A O 1
ATOM 777 N N . THR A 1 104 ? 41.236 12.359 29.465 1.00 56.72 104 THR A N 1
ATOM 778 C CA . THR A 1 104 ? 42.486 12.023 30.145 1.00 56.72 104 THR A CA 1
ATOM 779 C C . THR A 1 104 ? 43.172 13.332 30.510 1.00 56.72 104 THR A C 1
ATOM 781 O O . THR A 1 104 ? 43.922 13.926 29.743 1.00 56.72 104 THR A O 1
ATOM 784 N N . ARG A 1 105 ? 42.861 13.792 31.718 1.00 59.00 105 ARG A N 1
ATOM 785 C CA . ARG A 1 105 ? 43.673 14.721 32.492 1.00 59.00 105 ARG A CA 1
ATOM 786 C C . ARG A 1 105 ? 44.928 13.970 32.946 1.00 59.00 105 ARG A C 1
ATOM 788 O O . ARG A 1 105 ? 44.797 13.059 33.749 1.00 59.00 105 ARG A O 1
ATOM 795 N N . ASN A 1 106 ? 46.098 14.347 32.440 1.00 50.19 106 ASN A N 1
ATOM 796 C CA . ASN A 1 106 ? 47.419 14.134 33.052 1.00 50.19 106 ASN A CA 1
ATOM 797 C C . ASN A 1 106 ? 48.342 15.194 32.425 1.00 50.19 106 ASN A C 1
ATOM 799 O O . ASN A 1 106 ? 48.417 15.269 31.202 1.00 50.19 106 ASN A O 1
ATOM 803 N N . ALA A 1 107 ? 48.711 16.235 33.175 1.00 50.94 107 ALA A N 1
ATOM 804 C CA . ALA A 1 107 ? 49.827 16.277 34.132 1.00 50.94 107 ALA A CA 1
ATOM 805 C C . ALA A 1 107 ? 51.166 16.379 33.396 1.00 50.94 107 ALA A C 1
ATOM 807 O O . ALA A 1 107 ? 51.535 15.399 32.717 1.00 50.94 107 ALA A O 1
#